Protein AF-A0A1M3E3H8-F1 (afdb_monomer)

Mean predicted aligned error: 6.73 Å

Foldseek 3Di:
DFQAAPLVVCVVPAPPVLSVQLSVLQVVCCQQFVKYKYWDDDDPAETEIEIETDDDPNPPWDDQVVRQVSVCVSVCVGRVRHHYHYNYHIDDDDPLNVDALVNLVVLCVVLVNDPVNVCVVPVPDPVVVCCRNPPPNNDTDDSVRSVVSVVVSVVSD

Sequence (157 aa):
MRTIKNIHLLMVYLETEQIDALDAGGLQYKRHSGIEFKITEVQDNSITIKTVQKKHLSENYLSQKELADRTKSLFGRFLPNSTIHVHATPYEEHHISKIDRNWVNKQMMELGIKAKEIERETGIIKTSLSAWLSDTTAKPMSQITKAFFYYYFLSKR

Solvent-accessible surface area (backbone atoms only — not comparable to full-atom values): 8963 Å² total; per-residue (Å²): 134,78,67,33,41,59,56,72,76,44,58,86,80,41,54,71,67,55,51,50,54,51,31,51,54,40,42,50,40,34,75,69,44,26,33,44,48,31,53,77,47,76,56,99,55,35,37,35,33,39,36,38,33,45,90,46,94,71,72,69,69,51,54,45,65,56,46,33,52,53,49,47,62,61,52,36,75,78,40,77,84,42,47,75,46,62,54,44,42,48,51,72,83,55,73,53,71,71,53,48,52,68,56,51,54,49,52,27,62,76,70,69,53,51,74,70,52,53,25,72,76,67,69,50,51,66,69,62,53,43,34,42,68,34,89,88,62,56,42,82,73,51,71,66,55,27,43,48,54,53,54,54,57,59,77,73,110

Radius of gyration: 23.2 Å; Cα contacts (8 Å, |Δi|>4): 198; chains: 1; bounding box: 49×29×61 Å

Structure (mmCIF, N/CA/C/O backbone):
data_AF-A0A1M3E3H8-F1
#
_entry.id   AF-A0A1M3E3H8-F1
#
loop_
_atom_site.group_PDB
_atom_site.id
_atom_site.type_symbol
_atom_site.label_atom_id
_atom_site.label_alt_id
_atom_site.label_comp_id
_atom_site.label_asym_id
_atom_site.label_entity_id
_atom_site.label_seq_id
_atom_site.pdbx_PDB_ins_code
_atom_site.Cartn_x
_atom_site.Cartn_y
_atom_site.Cartn_z
_atom_site.occupancy
_atom_site.B_iso_or_equiv
_atom_site.auth_seq_id
_atom_site.auth_comp_id
_atom_site.auth_asym_id
_atom_site.auth_atom_id
_atom_site.pdbx_PDB_model_num
ATOM 1 N N . MET A 1 1 ? -18.572 14.571 5.104 1.00 68.00 1 MET A N 1
ATOM 2 C CA . MET A 1 1 ? -18.312 13.156 4.748 1.00 68.00 1 MET A CA 1
ATOM 3 C C . MET A 1 1 ? -17.319 12.603 5.760 1.00 68.00 1 MET A C 1
ATOM 5 O O . MET A 1 1 ? -16.299 13.250 5.956 1.00 68.00 1 MET A O 1
ATOM 9 N N . ARG A 1 2 ? -17.637 11.496 6.442 1.00 87.00 2 ARG A N 1
ATOM 10 C CA . ARG A 1 2 ? -16.763 10.896 7.470 1.00 87.00 2 ARG A CA 1
ATOM 11 C C . ARG A 1 2 ? -15.510 10.280 6.844 1.00 87.00 2 ARG A C 1
ATOM 13 O O . ARG A 1 2 ? -15.557 9.836 5.693 1.00 87.00 2 ARG A O 1
ATOM 20 N N . THR A 1 3 ? -14.404 10.266 7.582 1.00 94.62 3 THR A N 1
ATOM 21 C CA . THR A 1 3 ? -13.128 9.709 7.108 1.00 94.62 3 THR A CA 1
ATOM 22 C C . THR A 1 3 ? -13.104 8.188 7.202 1.00 94.62 3 THR A C 1
ATOM 24 O O . THR A 1 3 ? -12.679 7.522 6.253 1.00 94.62 3 THR A O 1
ATOM 27 N N . ILE A 1 4 ? -13.582 7.638 8.317 1.00 96.81 4 ILE A N 1
ATOM 28 C CA . ILE A 1 4 ? -13.752 6.199 8.511 1.00 96.81 4 ILE A CA 1
ATOM 29 C C . ILE A 1 4 ? -15.012 5.756 7.769 1.00 96.81 4 ILE A C 1
ATOM 31 O O . ILE A 1 4 ? -16.122 6.242 8.006 1.00 96.81 4 ILE A O 1
ATOM 35 N N . LYS A 1 5 ? -14.850 4.808 6.844 1.00 97.00 5 LYS A N 1
ATOM 36 C CA . LYS A 1 5 ? -15.972 4.284 6.062 1.00 97.00 5 LYS A CA 1
ATOM 37 C C . LYS A 1 5 ? -16.868 3.430 6.956 1.00 97.00 5 LYS A C 1
ATOM 39 O O . LYS A 1 5 ? -16.374 2.576 7.690 1.00 97.00 5 LYS A O 1
ATOM 44 N N . ASN A 1 6 ? -18.178 3.632 6.828 1.00 96.81 6 ASN A N 1
ATOM 45 C CA . ASN A 1 6 ? -19.224 2.943 7.592 1.00 96.81 6 ASN A CA 1
ATOM 46 C C . ASN A 1 6 ? -19.190 3.182 9.113 1.00 96.81 6 ASN A C 1
ATOM 48 O O . ASN A 1 6 ? -19.693 2.363 9.872 1.00 96.81 6 ASN A O 1
ATOM 52 N N . ILE A 1 7 ? -18.657 4.320 9.569 1.00 96.00 7 ILE A N 1
ATOM 53 C CA . ILE A 1 7 ? -18.643 4.663 11.003 1.00 96.00 7 ILE A CA 1
ATOM 54 C C . ILE A 1 7 ? -20.038 4.776 11.636 1.00 96.00 7 ILE A C 1
ATOM 56 O O . ILE A 1 7 ? -20.181 4.568 12.833 1.00 96.00 7 ILE A O 1
ATOM 60 N N . HIS A 1 8 ? -21.083 5.023 10.840 1.00 94.19 8 HIS A N 1
ATOM 61 C CA . HIS A 1 8 ? -22.465 5.068 11.328 1.00 94.19 8 HIS A CA 1
ATOM 62 C C . HIS A 1 8 ? -22.930 3.749 11.970 1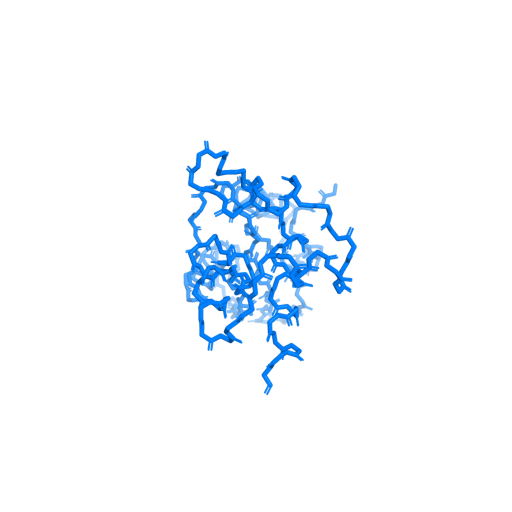.00 94.19 8 HIS A C 1
ATOM 64 O O . HIS A 1 8 ? -23.807 3.781 12.823 1.00 94.19 8 HIS A O 1
ATOM 70 N N . LEU A 1 9 ? -22.319 2.607 11.622 1.00 94.50 9 LEU A N 1
ATOM 71 C CA . LEU A 1 9 ? -22.618 1.311 12.248 1.00 94.50 9 LEU A CA 1
ATOM 72 C C . LEU A 1 9 ? -22.285 1.286 13.748 1.00 94.50 9 LEU A C 1
ATOM 74 O O . LEU A 1 9 ? -22.809 0.456 14.478 1.00 94.50 9 LE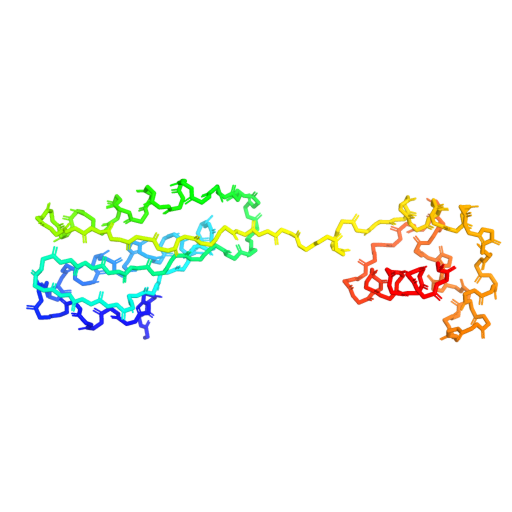U A O 1
ATOM 78 N N . LEU A 1 10 ? -21.429 2.202 14.211 1.00 93.69 10 LEU A N 1
ATOM 79 C CA . LEU A 1 10 ? -21.060 2.333 15.617 1.00 93.69 10 LEU A CA 1
ATOM 80 C C . LEU A 1 10 ? -21.940 3.314 16.397 1.00 93.69 10 LEU A C 1
ATOM 82 O O . LEU A 1 10 ? -21.826 3.356 17.614 1.00 93.69 10 LEU A O 1
ATOM 86 N N . MET A 1 11 ? -22.832 4.072 15.749 1.00 92.62 11 MET A N 1
ATOM 87 C CA . MET A 1 11 ? -23.684 5.063 16.433 1.00 92.62 11 MET A CA 1
ATOM 88 C C . MET A 1 11 ? -24.700 4.433 17.396 1.00 92.62 11 MET A C 1
ATOM 90 O O . MET A 1 11 ? -25.246 5.125 18.241 1.00 92.62 11 MET A O 1
ATOM 94 N N . VAL A 1 12 ? -24.956 3.127 17.271 1.00 90.94 12 VAL A N 1
ATOM 95 C CA . VAL A 1 12 ? -25.793 2.370 18.218 1.00 90.94 12 VAL A CA 1
ATOM 96 C C . VAL A 1 12 ? -25.030 2.052 19.513 1.00 90.94 12 VAL A C 1
ATOM 98 O O . VAL A 1 12 ? -25.644 1.822 20.547 1.00 90.94 12 VAL A O 1
ATOM 101 N N . TYR A 1 13 ? -23.695 2.050 19.461 1.00 90.38 13 TYR A N 1
ATOM 102 C CA . TYR A 1 13 ? -22.820 1.625 20.557 1.00 90.38 13 TYR A CA 1
ATOM 103 C C . TYR A 1 13 ? -22.003 2.770 21.165 1.00 90.38 13 TYR A C 1
ATOM 105 O O . TYR A 1 13 ? -21.471 2.618 22.260 1.00 90.38 13 TYR A O 1
ATOM 113 N N . LEU A 1 14 ? -21.860 3.886 20.447 1.00 93.12 14 LEU A N 1
ATOM 114 C CA . LEU A 1 14 ? -21.022 5.020 20.819 1.00 93.12 14 LEU A CA 1
ATOM 115 C C . LEU A 1 14 ? -21.794 6.331 20.698 1.00 93.12 14 LEU A C 1
ATOM 117 O O . LEU A 1 14 ? -22.532 6.549 19.736 1.00 93.12 14 LEU A O 1
ATOM 121 N N . GLU A 1 15 ? -21.520 7.237 21.631 1.00 94.69 15 GLU A N 1
ATOM 122 C CA . GLU A 1 15 ? -22.040 8.599 21.615 1.00 94.69 15 GLU A CA 1
ATOM 123 C C . GLU A 1 15 ? -21.471 9.410 20.444 1.00 94.69 15 GLU A C 1
ATOM 125 O O . GLU A 1 15 ? -20.377 9.146 19.933 1.00 94.69 15 GLU A O 1
ATOM 130 N N . THR A 1 16 ? -22.183 10.467 20.046 1.00 93.88 16 THR A N 1
ATOM 131 C CA . THR A 1 16 ? -21.778 11.310 18.904 1.00 93.88 16 THR A CA 1
ATOM 132 C C . THR A 1 16 ? -20.369 11.888 19.081 1.00 93.88 16 THR A C 1
ATOM 134 O O . THR A 1 16 ? -19.573 11.860 18.144 1.00 93.88 16 THR A O 1
ATOM 137 N N . GLU A 1 17 ? -20.017 12.324 20.292 1.00 95.19 17 GLU A N 1
ATOM 138 C CA . GLU A 1 17 ? -18.681 12.849 20.602 1.00 95.19 17 GLU A CA 1
ATOM 139 C C . GLU A 1 17 ? -17.581 11.782 20.444 1.00 95.19 17 GLU A C 1
ATOM 141 O O . GLU A 1 17 ? -16.502 12.056 19.916 1.00 95.19 17 GLU A O 1
ATOM 146 N N . GLN A 1 18 ? -17.863 10.532 20.825 1.00 95.88 18 GLN A N 1
ATOM 147 C CA . GLN A 1 18 ? -16.932 9.413 20.656 1.00 95.88 18 GLN A CA 1
ATOM 148 C C . GLN A 1 18 ? -16.748 9.063 19.177 1.00 95.88 18 GLN A C 1
ATOM 150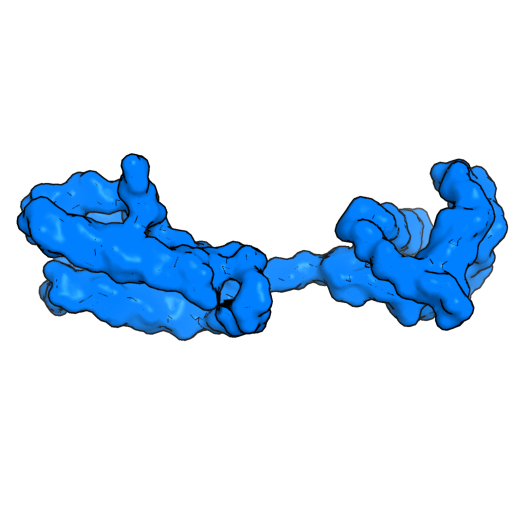 O O . GLN A 1 18 ? -15.627 8.805 18.735 1.00 95.88 18 GLN A O 1
ATOM 155 N N . ILE A 1 19 ? -17.831 9.099 18.396 1.00 96.31 19 ILE A N 1
ATOM 156 C CA . ILE A 1 19 ? -17.793 8.927 16.939 1.00 96.31 19 ILE A CA 1
ATOM 157 C C . ILE A 1 19 ? -16.955 10.031 16.284 1.00 96.31 19 ILE A C 1
ATOM 159 O O . ILE A 1 19 ? -16.141 9.742 15.403 1.00 96.31 19 ILE A O 1
ATOM 163 N N . ASP A 1 20 ? -17.113 11.280 16.721 1.00 96.12 20 ASP A N 1
ATOM 164 C CA . ASP A 1 20 ? -16.342 12.423 16.226 1.00 96.12 20 ASP A CA 1
ATOM 165 C C . ASP A 1 20 ? -14.850 12.288 16.550 1.00 96.12 20 ASP A C 1
ATOM 167 O O . ASP A 1 20 ? -14.006 12.447 15.662 1.00 96.12 20 ASP A O 1
ATOM 171 N N . ALA A 1 21 ? -14.517 11.919 17.788 1.00 96.62 21 ALA A N 1
ATOM 172 C CA . ALA A 1 21 ? -13.143 11.682 18.217 1.00 96.62 21 ALA A CA 1
ATOM 173 C C . ALA A 1 21 ? -12.492 10.507 17.463 1.00 96.62 21 ALA A C 1
ATOM 175 O O . ALA A 1 21 ? -11.336 10.600 17.034 1.00 96.62 21 ALA A O 1
ATOM 176 N N . LEU A 1 22 ? -13.233 9.415 17.249 1.00 97.25 22 LEU A N 1
ATOM 177 C CA . LEU A 1 22 ? -12.774 8.262 16.478 1.00 97.25 22 LEU A CA 1
ATOM 178 C C . LEU A 1 22 ? -12.518 8.638 15.010 1.00 97.25 22 LEU A C 1
ATOM 180 O O . LEU A 1 22 ? -11.469 8.290 14.460 1.00 97.25 22 LEU A O 1
ATOM 184 N N . ASP A 1 23 ? -13.426 9.391 14.382 1.00 97.56 23 ASP A N 1
ATOM 185 C CA . ASP A 1 23 ? -13.258 9.852 12.998 1.00 97.56 23 ASP A CA 1
ATOM 186 C C . ASP A 1 23 ? -12.069 10.814 12.857 1.00 97.56 23 ASP A C 1
ATOM 188 O O . ASP A 1 23 ? -11.300 10.714 11.896 1.00 97.56 23 ASP A O 1
ATOM 192 N N . ALA A 1 24 ? -11.854 11.690 13.844 1.00 97.00 24 ALA A N 1
ATOM 193 C CA . ALA A 1 24 ? -10.684 12.560 13.908 1.00 97.00 24 ALA A CA 1
ATOM 194 C C . ALA A 1 24 ? -9.379 11.751 14.018 1.00 97.00 24 ALA A C 1
ATOM 196 O O . ALA A 1 24 ? -8.414 12.041 13.307 1.00 97.00 24 ALA A O 1
ATOM 197 N N . GLY A 1 25 ? -9.353 10.695 14.837 1.00 96.75 25 GLY A N 1
ATOM 198 C CA . GLY A 1 25 ? -8.225 9.761 14.907 1.00 96.75 25 GLY A CA 1
ATOM 199 C C . GLY A 1 25 ? -7.960 9.064 13.568 1.00 96.75 25 GLY A C 1
ATOM 200 O O . GLY A 1 25 ? -6.819 9.018 13.100 1.00 96.75 25 GLY A O 1
ATOM 201 N N . GLY A 1 26 ? -9.018 8.600 12.896 1.00 96.88 26 GLY A N 1
ATOM 202 C CA . GLY A 1 26 ? -8.935 8.042 11.544 1.00 96.88 26 GLY A CA 1
ATOM 203 C C . GLY A 1 26 ? -8.365 9.031 10.520 1.00 96.88 26 GLY A C 1
ATOM 204 O O . GLY A 1 26 ? -7.554 8.656 9.669 1.00 96.88 26 GLY A O 1
ATOM 205 N N . LEU A 1 27 ? -8.723 10.312 10.634 1.00 97.00 27 LEU A N 1
ATOM 206 C CA . LEU A 1 27 ? -8.204 11.379 9.782 1.00 97.00 27 LEU A CA 1
ATOM 207 C C . LEU A 1 27 ? -6.702 11.610 9.961 1.00 97.00 27 LEU A C 1
ATOM 209 O O . LEU A 1 27 ? -6.009 11.813 8.962 1.00 97.00 27 LEU A O 1
ATOM 213 N N . GLN A 1 28 ? -6.180 11.530 11.186 1.00 96.31 28 GLN A N 1
ATOM 214 C CA . GLN A 1 28 ? -4.738 11.658 11.425 1.00 96.31 28 GLN A CA 1
ATOM 215 C C . GLN A 1 28 ? -3.955 10.535 10.738 1.00 96.31 28 GLN A C 1
ATOM 217 O O . GLN A 1 28 ? -2.995 10.789 10.010 1.00 96.31 28 GLN A O 1
ATOM 222 N N . TYR A 1 29 ? -4.416 9.293 10.877 1.00 96.31 29 TYR A N 1
ATOM 223 C CA . TYR A 1 29 ? -3.807 8.141 10.212 1.00 96.31 29 TYR A CA 1
ATOM 224 C C . TYR A 1 29 ? -3.826 8.249 8.685 1.00 96.31 29 TYR A C 1
ATOM 226 O O . TYR A 1 29 ? -2.831 7.939 8.021 1.00 96.31 29 TYR A O 1
ATOM 234 N N . LYS A 1 30 ? -4.926 8.752 8.120 1.00 95.19 30 LYS A N 1
ATOM 235 C CA . LYS A 1 30 ? -5.022 9.010 6.685 1.00 95.19 30 LYS A CA 1
ATOM 236 C C . LYS A 1 30 ? -4.025 10.078 6.230 1.00 95.19 30 LYS A C 1
ATOM 238 O O . LYS A 1 30 ? -3.364 9.883 5.214 1.00 95.19 30 LYS A O 1
ATOM 243 N N . ARG A 1 31 ? -3.903 11.183 6.975 1.00 94.69 31 ARG A N 1
ATOM 244 C CA . ARG A 1 31 ? -3.036 12.330 6.637 1.00 94.69 31 ARG A CA 1
ATOM 245 C C . ARG A 1 31 ? -1.544 12.041 6.756 1.00 94.69 31 ARG A C 1
ATOM 247 O O . ARG A 1 31 ? -0.773 12.591 5.984 1.00 94.69 31 ARG A O 1
ATOM 254 N N . HIS A 1 32 ? -1.139 11.233 7.732 1.00 93.81 32 HIS A N 1
ATOM 255 C CA . HIS A 1 32 ? 0.281 11.033 8.040 1.00 93.81 32 HIS A CA 1
ATOM 256 C C . HIS A 1 32 ? 0.845 9.709 7.517 1.00 93.81 32 HIS A C 1
ATOM 258 O O . HIS A 1 32 ? 2.062 9.564 7.368 1.00 93.81 32 HIS A O 1
ATOM 264 N N . SER A 1 33 ? -0.018 8.733 7.234 1.00 93.19 33 SER A N 1
ATOM 265 C CA . SER A 1 33 ? 0.419 7.385 6.859 1.00 93.19 33 SER A CA 1
ATOM 266 C C . SER A 1 33 ? -0.398 6.763 5.729 1.00 93.19 33 SER A C 1
ATOM 268 O O . SER A 1 33 ? -0.148 5.612 5.385 1.00 93.19 33 SER A O 1
ATOM 270 N N . GLY A 1 34 ? -1.372 7.479 5.152 1.00 95.06 34 GLY A N 1
ATOM 271 C CA . GLY A 1 34 ? -2.225 6.945 4.087 1.00 95.06 34 GLY A CA 1
ATOM 272 C C . GLY A 1 34 ? -3.080 5.749 4.518 1.00 95.06 34 GLY A C 1
ATOM 273 O O . GLY A 1 34 ? -3.487 4.958 3.669 1.00 95.06 34 GLY A O 1
ATOM 274 N N . ILE A 1 35 ? -3.322 5.584 5.822 1.00 97.62 35 ILE A N 1
ATOM 275 C CA . ILE A 1 35 ? -4.091 4.461 6.366 1.00 97.62 35 ILE A CA 1
ATOM 276 C C . ILE A 1 35 ? -5.578 4.817 6.339 1.00 97.62 35 ILE A C 1
ATOM 278 O O . ILE A 1 35 ? -5.994 5.866 6.831 1.00 97.62 35 ILE A O 1
ATOM 282 N N . GLU A 1 36 ? -6.384 3.933 5.762 1.00 97.88 36 GLU A N 1
ATOM 283 C CA . GLU A 1 36 ? -7.835 4.048 5.689 1.00 97.88 36 GLU A CA 1
ATOM 284 C C . GLU A 1 36 ? -8.499 2.893 6.440 1.00 97.88 36 GLU A C 1
ATOM 286 O O . GLU A 1 36 ? -8.092 1.735 6.318 1.00 97.88 36 GLU A O 1
ATOM 291 N N . PHE A 1 37 ? -9.574 3.211 7.160 1.00 98.31 37 PHE A N 1
ATOM 292 C CA . PHE A 1 37 ? -10.372 2.244 7.907 1.00 98.31 37 PHE A CA 1
ATOM 293 C C . PHE A 1 37 ? -11.765 2.117 7.293 1.00 98.31 37 PHE A C 1
ATOM 295 O O . PHE A 1 37 ? -12.393 3.111 6.905 1.00 98.31 37 PHE A O 1
ATOM 302 N N . LYS A 1 38 ? -12.266 0.885 7.230 1.00 98.25 38 LYS A N 1
ATOM 303 C CA . LYS A 1 38 ? -13.648 0.571 6.879 1.00 98.25 38 LYS A CA 1
ATOM 304 C C . LYS A 1 38 ? -14.194 -0.452 7.860 1.00 98.25 38 LYS A C 1
ATOM 306 O O . LYS A 1 38 ? -13.663 -1.555 7.946 1.00 98.25 38 LYS A O 1
ATOM 311 N N . ILE A 1 39 ? -15.292 -0.112 8.520 1.00 97.69 39 ILE A N 1
ATOM 312 C CA . ILE A 1 39 ? -16.042 -1.070 9.331 1.00 97.69 39 ILE A CA 1
ATOM 313 C C . ILE A 1 39 ? -16.860 -1.939 8.376 1.00 97.69 39 ILE A C 1
ATOM 315 O O . ILE A 1 39 ? -17.600 -1.428 7.526 1.00 97.69 39 ILE A O 1
ATOM 319 N N . THR A 1 40 ? -16.649 -3.250 8.441 1.00 97.25 40 THR A N 1
ATOM 320 C CA . THR A 1 40 ? -17.343 -4.212 7.574 1.00 97.25 40 THR A CA 1
ATOM 321 C C . THR A 1 40 ? -18.490 -4.893 8.290 1.00 97.25 40 THR A C 1
ATOM 323 O O . THR A 1 40 ? -19.490 -5.181 7.646 1.00 97.25 40 THR A O 1
ATOM 326 N N . GLU A 1 41 ? -18.352 -5.115 9.593 1.00 95.50 41 GLU A N 1
ATOM 327 C CA . GLU A 1 41 ? -19.335 -5.828 10.399 1.00 95.50 41 GLU A CA 1
ATOM 328 C C . GLU A 1 41 ? -19.245 -5.374 11.855 1.00 95.50 41 GLU A C 1
ATOM 330 O O . GLU A 1 41 ? -18.146 -5.118 12.354 1.00 95.50 41 GLU A O 1
ATOM 335 N N . VAL A 1 42 ? -20.399 -5.279 12.513 1.00 95.19 42 VAL A N 1
ATOM 336 C CA . VAL A 1 42 ? -20.531 -5.026 13.948 1.00 95.19 42 VAL A CA 1
ATOM 337 C C . VAL A 1 42 ? -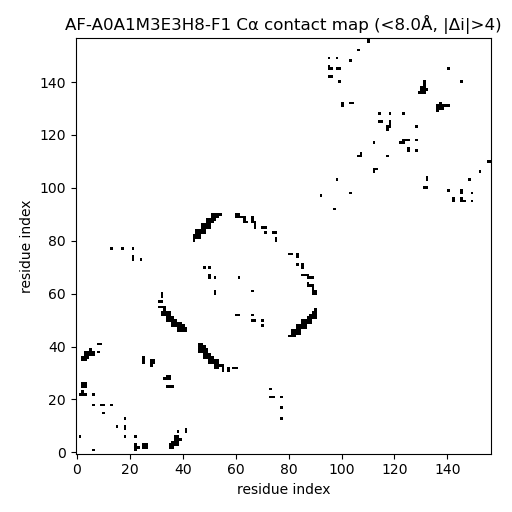21.541 -6.031 14.491 1.00 95.19 42 VAL A C 1
ATOM 339 O O . VAL A 1 42 ? -22.626 -6.172 13.931 1.00 95.19 42 VAL A O 1
ATOM 342 N N . GLN A 1 43 ? -21.160 -6.736 15.548 1.00 92.06 43 GLN A N 1
ATOM 343 C CA . GLN A 1 43 ? -21.998 -7.649 16.320 1.00 92.06 43 GLN A CA 1
ATOM 344 C C . GLN A 1 43 ? -21.944 -7.227 17.794 1.00 92.06 43 GLN A C 1
ATOM 346 O O . GLN A 1 43 ? -21.101 -6.416 18.179 1.00 92.06 43 GLN A O 1
ATOM 351 N N . ASP A 1 44 ? -22.788 -7.820 18.638 1.00 85.12 44 ASP A N 1
ATOM 352 C CA . ASP A 1 44 ? -22.970 -7.401 20.037 1.00 85.12 44 ASP A CA 1
ATOM 353 C C . ASP A 1 44 ? -21.672 -7.304 20.853 1.00 85.12 44 ASP A C 1
ATOM 355 O O . ASP A 1 44 ? -21.556 -6.438 21.717 1.00 85.12 44 ASP A O 1
ATOM 359 N N . ASN A 1 45 ? -20.675 -8.152 20.572 1.00 89.81 45 ASN A N 1
ATOM 360 C CA . ASN A 1 45 ? -19.385 -8.111 21.267 1.00 89.81 45 ASN A CA 1
ATOM 361 C C . ASN A 1 45 ? -18.162 -8.196 20.342 1.00 89.81 45 ASN A C 1
ATOM 363 O O . ASN A 1 45 ? -17.047 -8.482 20.792 1.00 89.81 45 ASN A O 1
ATOM 367 N N . SER A 1 46 ? -18.344 -7.978 19.041 1.00 95.19 46 SER A N 1
ATOM 368 C CA . SER A 1 46 ? -17.246 -8.038 18.080 1.00 95.19 46 SER A CA 1
ATOM 369 C C . SER A 1 46 ? -17.405 -7.008 16.969 1.00 95.19 46 SER A C 1
ATOM 371 O O . SER A 1 46 ? -18.505 -6.612 16.589 1.00 95.19 46 SER A O 1
ATOM 373 N N . ILE A 1 47 ? -16.276 -6.549 16.445 1.00 97.00 47 ILE A N 1
ATOM 374 C CA . ILE A 1 47 ? -16.227 -5.649 15.299 1.00 97.00 47 ILE A CA 1
ATOM 375 C C . ILE A 1 47 ? -15.161 -6.135 14.330 1.00 97.00 47 ILE A C 1
ATOM 377 O O . ILE A 1 47 ? -14.037 -6.452 14.727 1.00 97.00 47 ILE A O 1
ATOM 381 N N . THR A 1 48 ? -15.502 -6.130 13.046 1.00 97.94 48 THR A N 1
ATOM 382 C CA . THR A 1 48 ? -14.569 -6.444 11.968 1.00 97.94 48 THR A CA 1
ATOM 383 C C . THR A 1 48 ? -14.238 -5.182 11.187 1.00 97.94 48 THR A C 1
ATOM 385 O O . THR A 1 48 ? -15.113 -4.475 10.674 1.00 97.94 48 THR A O 1
ATOM 388 N N . ILE A 1 49 ? -12.940 -4.897 11.088 1.00 98.31 49 ILE A N 1
ATOM 389 C CA . ILE A 1 49 ? -12.408 -3.688 10.465 1.00 98.31 49 ILE A CA 1
ATOM 390 C C . ILE A 1 49 ? -11.455 -4.087 9.350 1.00 98.31 49 ILE A C 1
ATOM 392 O O . ILE A 1 49 ? -10.476 -4.803 9.561 1.00 98.31 49 ILE A O 1
ATOM 396 N N . LYS A 1 50 ? -11.709 -3.573 8.150 1.00 98.44 50 LYS A N 1
ATOM 397 C CA . LYS A 1 50 ? -10.737 -3.595 7.065 1.00 98.44 50 LYS A CA 1
ATOM 398 C C . LYS A 1 50 ? -9.851 -2.358 7.167 1.00 98.44 50 LYS A C 1
ATOM 400 O O . LYS A 1 50 ? -10.346 -1.233 7.065 1.00 98.44 50 LYS A O 1
ATOM 405 N N . THR A 1 51 ? -8.551 -2.579 7.300 1.00 98.31 51 THR A N 1
ATOM 406 C CA . THR A 1 51 ? -7.538 -1.522 7.362 1.00 98.31 51 THR A CA 1
ATOM 407 C C . THR A 1 51 ? -6.638 -1.639 6.148 1.00 98.31 51 THR A C 1
ATOM 409 O O . THR A 1 51 ? -6.041 -2.687 5.922 1.00 98.31 51 THR A O 1
ATOM 412 N N . VAL A 1 52 ? -6.534 -0.577 5.357 1.00 97.81 52 VAL A N 1
ATOM 413 C CA . VAL A 1 52 ? -5.702 -0.563 4.148 1.00 97.81 52 VAL A CA 1
ATOM 414 C C . VAL A 1 52 ? -4.743 0.607 4.221 1.00 97.81 52 VAL A C 1
ATOM 416 O O . VAL A 1 52 ? -5.173 1.731 4.473 1.00 97.81 52 VAL A O 1
ATOM 419 N N . GLN A 1 53 ? -3.462 0.365 3.957 1.00 97.44 53 GLN A N 1
ATOM 420 C CA . GLN A 1 53 ? -2.507 1.443 3.734 1.00 97.44 53 GLN A CA 1
ATOM 421 C C . GLN A 1 53 ? -2.350 1.704 2.235 1.00 97.44 53 GLN A C 1
ATOM 423 O O . GLN A 1 53 ? -2.139 0.787 1.445 1.00 97.44 53 GLN A O 1
ATOM 428 N N . LYS A 1 54 ? -2.469 2.969 1.834 1.00 94.88 54 LYS A N 1
ATOM 429 C CA . LYS A 1 54 ? -2.209 3.420 0.463 1.00 94.88 54 LYS A CA 1
ATOM 430 C C . LYS A 1 54 ? -0.801 3.987 0.334 1.00 94.88 54 LYS A C 1
ATOM 432 O O . LYS A 1 54 ? -0.165 4.330 1.330 1.00 94.88 54 LYS A O 1
ATOM 437 N N . LYS A 1 55 ? -0.354 4.153 -0.915 1.00 91.19 55 LYS A N 1
ATOM 438 C CA . LYS A 1 55 ? 0.858 4.914 -1.230 1.00 91.19 55 LYS A CA 1
ATOM 439 C C . LYS A 1 55 ? 0.783 6.285 -0.557 1.00 91.19 55 LYS A C 1
ATOM 441 O O . LYS A 1 55 ? -0.232 6.973 -0.677 1.00 91.19 55 LYS A O 1
ATOM 446 N N . HIS A 1 56 ? 1.851 6.674 0.125 1.00 93.00 56 HIS A N 1
ATOM 447 C CA . HIS A 1 56 ? 1.903 7.919 0.877 1.00 93.00 56 HIS A CA 1
ATOM 448 C C . HIS A 1 56 ? 3.290 8.555 0.772 1.00 93.00 56 HIS A C 1
ATOM 450 O O . HIS A 1 56 ? 4.288 7.850 0.660 1.00 93.00 56 HIS A O 1
ATOM 456 N N . LEU A 1 57 ? 3.351 9.889 0.829 1.00 86.69 57 LEU A N 1
ATOM 457 C CA . LEU A 1 57 ? 4.595 10.655 0.665 1.00 86.69 57 LEU A CA 1
ATOM 458 C C . LEU A 1 57 ? 5.615 10.425 1.785 1.00 86.69 57 LEU A C 1
ATOM 460 O O . LEU A 1 57 ? 6.786 10.721 1.605 1.00 86.69 57 LEU A O 1
ATOM 464 N N . SER A 1 58 ? 5.175 9.925 2.941 1.00 86.12 58 SER A N 1
ATOM 465 C CA . SER A 1 58 ? 6.073 9.639 4.063 1.00 86.12 58 SER A CA 1
ATOM 466 C C . SER A 1 58 ? 6.896 8.367 3.881 1.00 86.12 58 SER A C 1
ATOM 468 O O . SER A 1 58 ? 7.792 8.149 4.682 1.00 86.12 58 SER A O 1
ATOM 470 N N . GLU A 1 59 ? 6.552 7.512 2.908 1.00 83.69 59 GLU A N 1
ATOM 471 C CA . GLU A 1 59 ? 7.205 6.218 2.621 1.00 83.69 59 GLU A CA 1
ATOM 472 C C . GLU A 1 59 ? 7.300 5.237 3.811 1.00 83.69 59 GLU A C 1
ATOM 474 O O . GLU A 1 59 ? 7.845 4.142 3.692 1.00 83.69 59 GLU A O 1
ATOM 479 N N . ASN A 1 60 ? 6.679 5.578 4.942 1.00 87.69 60 ASN A N 1
ATOM 480 C CA . ASN A 1 60 ? 6.593 4.756 6.141 1.00 87.69 60 ASN A CA 1
ATOM 481 C C . ASN A 1 60 ? 5.482 3.714 5.979 1.00 87.69 60 ASN A C 1
ATOM 483 O O . ASN A 1 60 ? 4.353 3.886 6.459 1.00 87.69 60 ASN A O 1
ATOM 487 N N . TYR A 1 61 ? 5.798 2.645 5.255 1.00 94.38 61 TYR A N 1
ATOM 488 C CA . TYR A 1 61 ? 4.896 1.522 5.037 1.00 94.38 61 TYR A CA 1
ATOM 489 C C . TYR A 1 61 ? 4.997 0.515 6.175 1.00 94.38 61 TYR A C 1
ATOM 491 O O . TYR A 1 61 ? 6.081 0.108 6.580 1.00 94.38 61 TYR A O 1
ATOM 499 N N . LEU A 1 62 ? 3.838 0.147 6.703 1.00 95.25 62 LEU A N 1
ATOM 500 C CA . LEU A 1 62 ? 3.700 -0.721 7.857 1.00 95.25 62 LEU A CA 1
ATOM 501 C C . LEU A 1 62 ? 3.437 -2.153 7.413 1.00 95.25 62 LEU A C 1
ATOM 503 O O . LEU A 1 62 ? 2.742 -2.401 6.426 1.00 95.25 62 LEU A O 1
ATOM 507 N N . SER A 1 63 ? 3.929 -3.100 8.201 1.00 96.31 63 SER A N 1
ATOM 508 C CA . SER A 1 63 ? 3.563 -4.505 8.079 1.00 96.31 63 SER A CA 1
ATOM 509 C C . SER A 1 63 ? 2.085 -4.736 8.410 1.00 96.31 63 SER A C 1
ATOM 511 O O . SER A 1 63 ? 1.413 -3.933 9.068 1.00 96.31 63 SER A O 1
ATOM 513 N N . GLN A 1 64 ? 1.575 -5.899 8.004 1.00 96.94 64 GLN A N 1
ATOM 514 C CA . GLN A 1 64 ? 0.215 -6.324 8.334 1.00 96.94 64 GLN A CA 1
ATOM 515 C C . GLN A 1 64 ? -0.047 -6.314 9.851 1.00 96.94 64 GLN A C 1
ATOM 517 O O . GLN A 1 64 ? -1.116 -5.885 10.290 1.00 96.94 64 GLN A O 1
ATOM 522 N N . LYS A 1 65 ? 0.940 -6.742 10.650 1.00 97.25 65 LYS A N 1
ATOM 523 C CA . LYS A 1 65 ? 0.853 -6.762 12.115 1.00 97.25 65 LYS A CA 1
ATOM 524 C C . LYS A 1 65 ? 0.763 -5.349 12.689 1.00 97.25 65 LYS A C 1
ATOM 526 O O . LYS A 1 65 ? -0.154 -5.066 13.448 1.00 97.25 65 LYS A O 1
ATOM 531 N N . GLU A 1 66 ? 1.642 -4.442 12.271 1.00 97.50 66 GLU A N 1
ATOM 532 C CA . GLU A 1 66 ? 1.634 -3.056 12.757 1.00 97.50 66 GLU A CA 1
ATOM 533 C C . GLU A 1 66 ? 0.335 -2.319 12.408 1.00 97.50 66 GLU A C 1
ATOM 535 O O . GLU A 1 66 ? -0.174 -1.535 13.212 1.00 97.50 66 GLU A O 1
ATOM 540 N N . LEU A 1 67 ? -0.239 -2.580 11.228 1.00 97.81 67 LEU A N 1
ATOM 541 C CA . LEU A 1 67 ? -1.553 -2.051 10.859 1.00 97.81 67 LEU A CA 1
ATOM 542 C C . LEU A 1 67 ? -2.661 -2.600 11.754 1.00 97.81 67 LEU A C 1
ATOM 544 O O . LEU A 1 67 ? -3.531 -1.837 12.187 1.00 97.81 67 LEU A O 1
ATOM 548 N N . ALA A 1 68 ? -2.634 -3.900 12.048 1.00 98.00 68 ALA A N 1
ATOM 549 C CA . ALA A 1 68 ? -3.584 -4.514 12.964 1.00 98.00 68 ALA A CA 1
ATOM 550 C C . ALA A 1 68 ? -3.472 -3.909 14.371 1.00 98.00 68 ALA A C 1
ATOM 552 O O . ALA A 1 68 ? -4.487 -3.514 14.945 1.00 98.00 68 ALA A O 1
ATOM 553 N N . ASP A 1 69 ? -2.254 -3.743 14.883 1.00 98.00 69 ASP A N 1
ATOM 554 C CA . ASP A 1 69 ? -1.988 -3.204 16.218 1.00 98.00 69 ASP A CA 1
ATOM 555 C C . ASP A 1 69 ? -2.426 -1.737 16.341 1.00 98.00 69 ASP A C 1
ATOM 557 O O . ASP A 1 69 ? -3.088 -1.359 17.312 1.00 98.00 69 ASP A O 1
ATOM 561 N N . ARG A 1 70 ? -2.152 -0.903 15.328 1.00 97.31 70 ARG A N 1
ATOM 562 C CA . ARG A 1 70 ? -2.627 0.494 15.285 1.00 97.31 70 ARG A CA 1
ATOM 563 C C . ARG A 1 70 ? -4.145 0.592 15.183 1.00 97.31 70 ARG A C 1
ATOM 565 O O . ARG A 1 70 ? -4.739 1.452 15.831 1.00 97.31 70 ARG A O 1
ATOM 572 N N . THR A 1 71 ? -4.772 -0.298 14.412 1.00 97.81 71 THR A N 1
ATOM 573 C CA . THR A 1 71 ? -6.237 -0.375 14.319 1.00 97.81 71 THR A CA 1
ATOM 574 C C . THR A 1 71 ? -6.833 -0.721 15.680 1.00 97.81 71 THR A C 1
ATOM 576 O O . THR A 1 71 ? -7.673 0.017 16.186 1.00 97.81 71 THR A O 1
ATOM 579 N N . LYS A 1 72 ? -6.351 -1.786 16.329 1.00 97.75 72 LYS A N 1
ATOM 580 C CA . LYS A 1 72 ? -6.813 -2.189 17.665 1.00 97.75 72 LYS A CA 1
ATOM 581 C C . LYS A 1 72 ? -6.588 -1.091 18.701 1.00 97.75 72 LYS A C 1
ATOM 583 O O . LYS A 1 72 ? -7.472 -0.831 19.504 1.00 97.75 72 LYS A O 1
ATOM 588 N N . SER A 1 73 ? -5.453 -0.399 18.636 1.00 96.94 73 SER A N 1
ATOM 589 C CA . SER A 1 73 ? -5.135 0.706 19.547 1.00 96.94 73 SER A CA 1
ATOM 590 C C . SER A 1 73 ? -6.059 1.913 19.372 1.00 96.94 73 SER A C 1
ATOM 592 O O . SER A 1 73 ? -6.378 2.576 20.354 1.00 96.94 73 SER A O 1
ATOM 594 N N . LEU A 1 74 ? -6.475 2.228 18.140 1.00 97.00 74 LEU A N 1
ATOM 595 C CA . LEU A 1 74 ? -7.416 3.318 17.877 1.00 97.00 74 LEU A CA 1
ATOM 596 C C . LEU A 1 74 ? -8.828 2.954 18.343 1.00 97.00 74 LEU A C 1
ATOM 598 O O . LEU A 1 74 ? -9.422 3.695 19.118 1.00 97.00 74 LEU A O 1
ATOM 602 N N . PHE A 1 75 ? -9.356 1.822 17.878 1.00 97.00 75 PHE A N 1
ATOM 603 C CA . PHE A 1 75 ? -10.746 1.431 18.121 1.00 97.00 75 PHE A CA 1
ATOM 604 C C . PHE A 1 75 ? -10.969 0.907 19.548 1.00 97.00 75 PHE A C 1
ATOM 606 O O . PHE A 1 75 ? -12.001 1.193 20.146 1.00 97.00 75 PHE A O 1
ATOM 613 N N . GLY A 1 76 ? -9.985 0.224 20.139 1.00 96.12 76 GLY A N 1
ATOM 614 C CA . GLY A 1 76 ? -10.071 -0.331 21.496 1.00 96.12 76 GLY A CA 1
ATOM 615 C C . GLY A 1 76 ? -10.160 0.722 22.600 1.00 96.12 76 GLY A C 1
ATOM 616 O O . GLY A 1 76 ? -10.659 0.426 23.678 1.00 96.12 76 GLY A O 1
ATOM 617 N N . ARG A 1 77 ? -9.758 1.972 22.327 1.00 95.25 77 ARG A N 1
ATOM 618 C CA . ARG A 1 77 ? -9.988 3.105 23.245 1.00 95.25 77 ARG A CA 1
ATOM 619 C C . ARG A 1 77 ? -11.470 3.425 23.428 1.00 95.25 77 ARG A C 1
ATOM 621 O O . ARG A 1 77 ? -11.848 3.916 24.482 1.00 95.25 77 ARG A O 1
ATOM 628 N N . PHE A 1 78 ? -12.277 3.173 22.401 1.00 94.56 78 PHE A N 1
ATOM 629 C CA . PHE A 1 78 ? -13.712 3.459 22.398 1.00 94.56 78 PHE A CA 1
ATOM 630 C C . PHE A 1 78 ? -14.547 2.201 22.657 1.00 94.56 78 PHE A C 1
ATOM 632 O O . PHE A 1 78 ? -15.649 2.298 23.178 1.00 94.56 78 PHE A O 1
ATOM 639 N N . LEU A 1 79 ? -14.009 1.023 22.328 1.00 92.75 79 LEU A N 1
ATOM 640 C CA . LEU A 1 79 ? -14.675 -0.274 22.454 1.00 92.75 79 LEU A CA 1
ATOM 641 C C . LEU A 1 79 ? -13.833 -1.238 23.319 1.00 92.75 79 LEU A C 1
ATOM 643 O O . LEU A 1 79 ? -13.327 -2.235 22.801 1.00 92.75 79 LEU A O 1
ATOM 647 N N . PRO A 1 80 ? -13.634 -0.957 24.623 1.00 88.88 80 PRO A N 1
ATOM 648 C CA . PRO A 1 80 ? -12.694 -1.703 25.468 1.00 88.88 80 PRO A CA 1
ATOM 649 C C . PRO A 1 80 ? -13.102 -3.161 25.723 1.00 88.88 80 PRO A C 1
ATOM 651 O O . PRO A 1 80 ? -12.241 -4.000 25.969 1.00 88.88 80 PRO A O 1
ATOM 654 N N . ASN A 1 81 ? -14.400 -3.468 25.644 1.00 90.12 81 ASN A N 1
ATOM 655 C CA . ASN A 1 81 ? -14.938 -4.802 25.923 1.00 90.12 81 ASN A CA 1
ATOM 656 C C . ASN A 1 81 ? -15.208 -5.628 24.655 1.00 90.12 81 ASN A C 1
ATOM 658 O O . ASN A 1 81 ? -15.547 -6.804 24.754 1.00 90.12 81 ASN A O 1
ATOM 662 N N . SER A 1 82 ? -15.053 -5.032 23.470 1.00 93.50 82 SER A N 1
ATOM 663 C CA . SER A 1 82 ? -15.364 -5.689 22.201 1.00 93.50 82 SER A CA 1
ATOM 664 C C . SER A 1 82 ? -14.142 -6.394 21.618 1.00 93.50 82 SER A C 1
ATOM 666 O O . SER A 1 82 ? -13.020 -5.885 21.636 1.00 93.50 82 SER A O 1
ATOM 668 N N . THR A 1 83 ? -14.365 -7.552 21.003 1.00 96.25 83 THR A N 1
ATOM 669 C CA . THR A 1 83 ? -13.329 -8.244 20.232 1.00 96.25 83 THR A CA 1
ATOM 670 C C . THR A 1 83 ? -13.131 -7.546 18.886 1.00 96.25 83 THR A C 1
ATOM 672 O O . THR A 1 83 ? -14.050 -7.473 18.074 1.00 96.25 83 THR A O 1
ATOM 675 N N . ILE A 1 84 ? -11.922 -7.040 18.624 1.00 97.50 84 ILE A N 1
ATOM 676 C CA . ILE A 1 84 ? -11.602 -6.322 17.380 1.00 97.50 84 ILE A CA 1
ATOM 677 C C . ILE A 1 84 ? -10.867 -7.249 16.407 1.00 97.50 84 ILE A C 1
ATOM 679 O O . ILE A 1 84 ? -9.669 -7.522 16.556 1.00 97.50 84 ILE A O 1
ATOM 683 N N . HIS A 1 85 ? -11.577 -7.688 15.370 1.00 97.88 85 HIS A N 1
ATOM 684 C CA . HIS A 1 85 ? -11.019 -8.410 14.233 1.00 97.88 85 HIS A CA 1
ATOM 685 C C . HIS A 1 85 ? -10.527 -7.419 13.177 1.00 97.88 85 HIS A C 1
ATOM 687 O O . HIS A 1 85 ? -11.244 -6.500 12.778 1.00 97.88 85 HIS A O 1
ATOM 693 N N . VAL A 1 86 ? -9.288 -7.594 12.708 1.00 98.19 86 VAL A N 1
ATOM 694 C CA . VAL A 1 86 ? -8.680 -6.677 11.735 1.00 98.19 86 VAL A CA 1
ATOM 695 C C . VAL A 1 86 ? -8.210 -7.431 10.502 1.00 98.19 86 VAL A C 1
ATOM 697 O O . VAL A 1 86 ? -7.308 -8.263 10.574 1.00 98.19 86 VAL A O 1
ATOM 700 N N . HIS A 1 87 ? -8.770 -7.069 9.352 1.00 97.94 87 HIS A N 1
ATOM 701 C CA . HIS A 1 87 ? -8.254 -7.446 8.044 1.00 97.94 87 HIS A CA 1
ATOM 702 C C . HIS A 1 87 ? -7.339 -6.335 7.535 1.00 97.94 87 HIS A C 1
ATOM 704 O O . HIS A 1 87 ? -7.783 -5.389 6.878 1.00 97.94 87 HIS A O 1
ATOM 710 N N . ALA A 1 88 ? -6.058 -6.438 7.886 1.00 97.88 88 ALA A N 1
ATOM 711 C CA . ALA A 1 88 ? -5.035 -5.488 7.474 1.00 97.88 88 ALA A CA 1
ATOM 712 C C . ALA A 1 88 ? -4.474 -5.836 6.085 1.00 97.88 88 ALA A C 1
ATOM 714 O O . ALA A 1 88 ? -4.100 -6.981 5.824 1.00 97.88 88 ALA A O 1
ATOM 715 N N . THR A 1 89 ? -4.388 -4.831 5.217 1.00 97.56 89 THR A N 1
ATOM 716 C CA . THR A 1 89 ? -3.743 -4.892 3.902 1.00 97.56 89 THR A CA 1
ATOM 717 C C . THR A 1 89 ? -2.654 -3.816 3.852 1.00 97.56 89 THR A C 1
ATOM 719 O O . THR A 1 89 ? -2.990 -2.627 3.759 1.00 97.56 89 THR A O 1
ATOM 722 N N . PRO A 1 90 ? -1.368 -4.197 3.966 1.00 96.12 90 PRO A N 1
ATOM 723 C CA . PRO A 1 90 ? -0.264 -3.254 3.849 1.00 96.12 90 PRO A CA 1
ATOM 724 C C . PRO A 1 90 ? -0.166 -2.684 2.436 1.00 96.12 90 PRO A C 1
ATOM 726 O O . PRO A 1 90 ? -0.695 -3.251 1.478 1.00 96.12 90 PRO A O 1
ATOM 729 N N . TYR A 1 91 ? 0.508 -1.541 2.312 1.00 94.00 91 TYR A N 1
ATOM 730 C CA . TYR A 1 91 ? 0.894 -1.060 0.995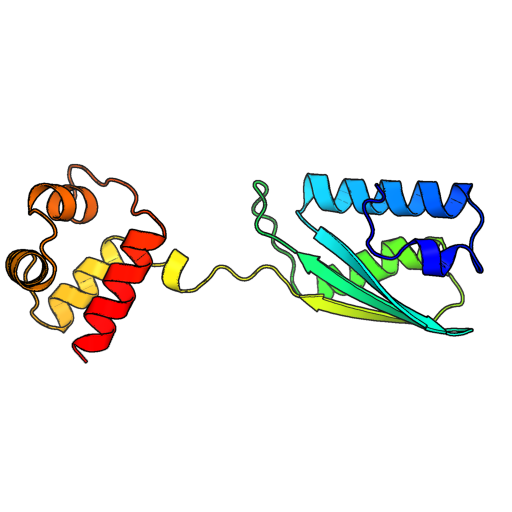 1.00 94.00 91 TYR A CA 1
ATOM 731 C C . TYR A 1 91 ? 2.025 -1.940 0.475 1.00 94.00 91 TYR A C 1
ATOM 733 O O . TYR A 1 91 ? 3.081 -2.041 1.098 1.00 94.00 91 TYR A O 1
ATOM 741 N N . GLU A 1 92 ? 1.811 -2.527 -0.693 1.00 86.69 92 GLU A N 1
ATOM 742 C CA . GLU A 1 92 ? 2.847 -3.232 -1.427 1.00 86.69 92 GLU A CA 1
ATOM 743 C C . GLU A 1 92 ? 3.137 -2.465 -2.706 1.00 86.69 92 GLU A C 1
ATOM 745 O O . GLU A 1 92 ? 2.253 -2.211 -3.530 1.00 86.69 92 GLU A O 1
ATOM 750 N N . GLU A 1 93 ? 4.396 -2.075 -2.877 1.00 82.12 93 GLU A N 1
ATOM 751 C CA . GLU A 1 93 ? 4.820 -1.506 -4.140 1.00 82.12 93 GLU A CA 1
ATOM 752 C C . GLU A 1 93 ? 4.741 -2.578 -5.230 1.00 82.12 93 GLU A C 1
ATOM 754 O O . GLU A 1 93 ? 5.356 -3.644 -5.131 1.00 82.12 93 GLU A O 1
ATOM 759 N N . HIS A 1 94 ? 3.993 -2.281 -6.295 1.00 80.81 94 HIS A N 1
ATOM 760 C CA . HIS A 1 94 ? 3.886 -3.175 -7.438 1.00 80.81 94 HIS A CA 1
ATOM 761 C C . HIS A 1 94 ? 5.277 -3.504 -7.991 1.00 80.81 94 HIS A C 1
ATOM 763 O O . HIS A 1 94 ? 6.092 -2.614 -8.216 1.00 80.81 94 HIS A O 1
ATOM 769 N N . HIS A 1 95 ? 5.536 -4.779 -8.287 1.00 80.19 95 HIS A N 1
ATOM 770 C CA . HIS A 1 95 ? 6.818 -5.228 -8.845 1.00 80.19 95 HIS A CA 1
ATOM 771 C C . HIS A 1 95 ? 7.221 -4.451 -10.113 1.00 80.19 95 HIS A C 1
ATOM 773 O O . HIS A 1 95 ? 8.394 -4.150 -10.300 1.00 80.19 95 HIS A O 1
ATOM 779 N N . ILE A 1 96 ? 6.247 -4.036 -10.934 1.00 87.25 96 ILE A N 1
ATOM 780 C CA . ILE A 1 96 ? 6.462 -3.180 -12.113 1.00 87.25 96 ILE A CA 1
ATOM 781 C C . ILE A 1 96 ? 7.042 -1.813 -11.722 1.00 87.25 96 ILE A C 1
ATOM 783 O O . ILE A 1 96 ? 7.855 -1.255 -12.449 1.00 87.25 96 ILE A O 1
ATOM 787 N N . SER A 1 97 ? 6.666 -1.254 -10.571 1.00 83.38 97 SER A N 1
ATOM 788 C CA . SER A 1 97 ? 7.210 0.024 -10.094 1.00 83.38 97 SER A CA 1
ATOM 789 C C . SER A 1 97 ? 8.704 -0.056 -9.772 1.00 83.38 97 SER A C 1
ATOM 791 O O . SER A 1 97 ? 9.387 0.962 -9.886 1.00 83.38 97 SER A O 1
ATOM 793 N N . LYS A 1 98 ? 9.230 -1.257 -9.496 1.00 83.81 98 LYS A N 1
ATOM 794 C CA . LYS A 1 98 ? 10.664 -1.512 -9.286 1.00 83.81 98 LYS A CA 1
ATOM 795 C C . LYS A 1 98 ? 11.465 -1.600 -10.586 1.00 83.81 98 LYS A C 1
ATOM 797 O O . LYS A 1 98 ? 12.687 -1.672 -10.536 1.00 83.81 98 LYS A O 1
ATOM 802 N N . ILE A 1 99 ? 10.801 -1.591 -11.743 1.00 90.06 99 ILE A N 1
ATOM 803 C CA . ILE A 1 99 ? 11.490 -1.568 -13.031 1.00 90.06 99 ILE A CA 1
ATOM 804 C C . ILE A 1 99 ? 12.172 -0.223 -13.198 1.00 90.06 99 ILE A C 1
ATOM 806 O O . ILE A 1 99 ? 11.557 0.843 -13.097 1.00 90.06 99 ILE A O 1
ATOM 810 N N . ASP A 1 100 ? 13.457 -0.303 -13.482 1.00 90.75 100 ASP A N 1
ATOM 811 C CA . ASP A 1 100 ? 14.316 0.819 -13.771 1.00 90.75 100 ASP A CA 1
ATOM 812 C C . ASP A 1 100 ? 15.140 0.529 -15.029 1.00 90.75 100 ASP A C 1
ATOM 814 O O . ASP A 1 100 ? 14.994 -0.497 -15.702 1.00 90.75 100 ASP A O 1
ATOM 818 N N . ARG A 1 101 ? 16.019 1.468 -15.361 1.00 91.56 101 ARG A N 1
ATOM 819 C CA . ARG A 1 101 ? 16.914 1.344 -16.506 1.00 91.56 101 ARG A CA 1
ATOM 820 C C . ARG A 1 101 ? 17.818 0.118 -16.400 1.00 91.56 101 ARG A C 1
ATOM 822 O O . ARG A 1 101 ? 18.043 -0.550 -17.403 1.00 91.56 101 ARG A O 1
ATOM 829 N N . ASN A 1 102 ? 18.332 -0.176 -15.208 1.00 92.00 102 ASN A N 1
ATOM 830 C CA . ASN A 1 102 ? 19.261 -1.284 -15.005 1.00 92.00 102 ASN A CA 1
ATOM 831 C C . ASN A 1 102 ? 18.568 -2.620 -15.278 1.00 92.00 102 ASN A C 1
ATOM 833 O O . ASN A 1 102 ? 19.130 -3.478 -15.957 1.00 92.00 102 ASN A O 1
ATOM 837 N N . TRP A 1 103 ? 17.322 -2.765 -14.824 1.00 94.12 103 TRP A N 1
ATOM 838 C CA . TRP A 1 103 ? 16.490 -3.920 -15.124 1.00 94.12 103 TRP A CA 1
ATOM 839 C C . TRP A 1 103 ? 16.240 -4.060 -16.629 1.00 94.12 103 TRP A C 1
ATOM 841 O O . TRP A 1 103 ? 16.447 -5.141 -17.177 1.00 94.12 103 TRP A O 1
ATOM 851 N N . VAL A 1 104 ? 15.868 -2.972 -17.317 1.00 94.25 104 VAL A N 1
ATOM 852 C CA . VAL A 1 104 ? 15.627 -2.997 -18.771 1.00 94.25 104 VAL A CA 1
ATOM 853 C C . VAL A 1 104 ? 16.894 -3.375 -19.541 1.00 94.25 104 VAL A C 1
ATOM 855 O O . VAL A 1 104 ? 16.857 -4.286 -20.365 1.00 94.25 104 VAL A O 1
ATOM 858 N N . ASN A 1 105 ? 18.028 -2.742 -19.237 1.00 93.69 105 ASN A N 1
ATOM 859 C CA . ASN A 1 105 ? 19.306 -3.034 -19.890 1.00 93.69 105 ASN A CA 1
ATOM 860 C C . ASN A 1 105 ? 19.748 -4.485 -19.652 1.00 93.69 105 ASN A C 1
ATOM 862 O O . ASN A 1 105 ? 20.239 -5.138 -20.571 1.00 93.69 105 ASN A O 1
ATOM 866 N N . LYS A 1 106 ?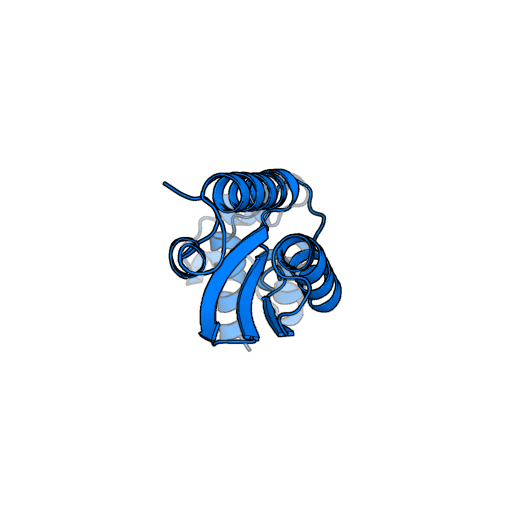 19.517 -5.017 -18.446 1.00 95.12 106 LYS A N 1
ATOM 867 C CA . LYS A 1 106 ? 19.766 -6.427 -18.137 1.00 95.12 106 LYS A CA 1
ATOM 868 C C . LYS A 1 106 ? 18.895 -7.355 -18.987 1.00 95.12 106 LYS A C 1
ATOM 870 O O . LYS A 1 106 ? 19.431 -8.286 -19.576 1.00 95.12 106 LYS A O 1
ATOM 875 N N . GLN A 1 107 ? 17.590 -7.091 -19.105 1.00 96.19 107 GLN A N 1
ATOM 876 C CA . GLN A 1 107 ? 16.702 -7.899 -19.955 1.00 96.19 107 GLN A CA 1
ATOM 877 C C . GLN A 1 107 ? 17.099 -7.844 -21.434 1.00 96.19 107 GLN A C 1
ATOM 879 O O . GLN A 1 107 ? 17.108 -8.871 -22.106 1.00 96.19 107 GLN A O 1
ATOM 884 N N . MET A 1 108 ? 17.477 -6.665 -21.934 1.00 95.00 108 MET A N 1
ATOM 885 C CA . MET A 1 108 ? 17.989 -6.508 -23.298 1.00 95.00 108 MET A CA 1
ATOM 886 C C . MET A 1 108 ? 19.246 -7.346 -23.538 1.00 95.00 108 MET A C 1
ATOM 888 O O . MET A 1 108 ? 19.353 -8.003 -24.570 1.00 95.00 108 MET A O 1
ATOM 892 N N . MET A 1 109 ? 20.179 -7.346 -22.583 1.00 96.00 109 MET A N 1
ATOM 893 C CA . MET A 1 109 ? 21.406 -8.137 -22.659 1.00 96.00 109 MET A CA 1
ATOM 894 C C . MET A 1 109 ? 21.116 -9.644 -22.624 1.00 96.00 109 MET A C 1
ATOM 896 O O . MET A 1 109 ? 21.642 -10.375 -23.456 1.00 96.00 109 MET A O 1
ATOM 900 N N . GLU A 1 110 ? 20.267 -10.098 -21.699 1.00 96.75 110 GLU A N 1
ATOM 901 C CA . GLU A 1 110 ? 19.914 -11.517 -21.533 1.00 96.75 110 GLU A CA 1
ATOM 902 C C . GLU A 1 110 ? 19.182 -12.089 -22.754 1.00 96.75 110 GLU A C 1
ATOM 904 O O . GLU A 1 110 ? 19.440 -13.223 -23.147 1.00 96.75 110 GLU A O 1
ATOM 909 N N . LEU A 1 111 ? 18.297 -11.304 -23.372 1.00 96.12 111 LEU A N 1
ATOM 910 C CA . LEU A 1 111 ? 17.496 -11.727 -24.526 1.00 96.12 111 LEU A CA 1
ATOM 911 C C . LEU A 1 111 ? 18.139 -11.370 -25.877 1.00 96.12 111 LEU A C 1
ATOM 913 O O . LEU A 1 111 ? 17.574 -11.669 -26.924 1.00 96.12 111 LEU A O 1
ATOM 917 N N . GLY A 1 112 ? 19.291 -10.691 -25.880 1.00 95.75 112 GLY A N 1
ATOM 918 C CA . GLY A 1 112 ? 19.958 -10.232 -27.104 1.00 95.75 112 GLY A CA 1
ATOM 919 C C . GLY A 1 112 ? 19.196 -9.152 -27.890 1.00 95.75 112 GLY A C 1
ATOM 920 O O . GLY A 1 112 ? 19.505 -8.910 -29.058 1.00 95.75 112 GLY A O 1
ATOM 921 N N . ILE A 1 113 ? 18.220 -8.484 -27.268 1.00 95.38 113 ILE A N 1
ATOM 922 C CA . ILE A 1 113 ? 17.348 -7.493 -27.910 1.00 95.38 113 ILE A CA 1
ATOM 923 C C . ILE A 1 113 ? 18.033 -6.128 -27.942 1.00 95.38 113 ILE A C 1
ATOM 925 O O . ILE A 1 113 ? 18.457 -5.587 -26.920 1.00 95.38 113 ILE A O 1
ATOM 929 N N . LYS A 1 114 ? 18.074 -5.504 -29.122 1.00 93.69 114 LYS A N 1
ATOM 930 C CA . LYS A 1 114 ? 18.639 -4.155 -29.303 1.00 93.69 114 LYS A CA 1
ATOM 931 C C . LYS A 1 114 ? 17.550 -3.083 -29.258 1.00 93.69 114 LYS A C 1
ATOM 933 O O . LYS A 1 114 ? 16.423 -3.314 -29.673 1.00 93.69 114 LYS A O 1
ATOM 938 N N . ALA A 1 115 ? 17.892 -1.852 -28.870 1.00 91.88 115 ALA A N 1
ATOM 939 C CA . ALA A 1 115 ? 16.921 -0.745 -28.839 1.00 91.88 115 ALA A CA 1
ATOM 940 C C . ALA A 1 115 ? 16.242 -0.49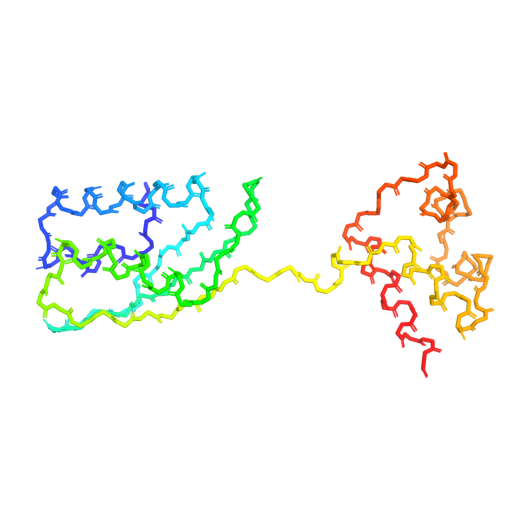5 -30.205 1.00 91.88 115 ALA A C 1
ATOM 942 O O . ALA A 1 115 ? 15.056 -0.192 -30.257 1.00 91.88 115 ALA A O 1
ATOM 943 N N . LYS A 1 116 ? 16.971 -0.692 -31.315 1.00 92.69 116 LYS A N 1
ATOM 944 C CA . LYS A 1 116 ? 16.435 -0.590 -32.688 1.00 92.69 116 LYS A CA 1
ATOM 945 C C . LYS A 1 116 ? 15.332 -1.618 -32.977 1.00 92.69 116 LYS A C 1
ATOM 947 O O . LYS A 1 116 ? 14.453 -1.374 -33.794 1.00 92.69 116 LYS A O 1
ATOM 952 N N . GLU A 1 117 ? 15.398 -2.781 -32.341 1.00 94.06 117 GLU A N 1
ATOM 953 C CA . GLU A 1 117 ? 14.379 -3.820 -32.468 1.00 94.06 117 GLU A CA 1
ATOM 954 C C . GLU A 1 117 ? 13.120 -3.457 -31.687 1.00 94.06 117 GLU A C 1
ATOM 956 O O . GLU A 1 117 ? 12.033 -3.523 -32.250 1.00 94.06 117 GLU A O 1
ATOM 961 N N . ILE A 1 118 ? 13.277 -2.939 -30.465 1.00 94.62 118 ILE A N 1
ATOM 962 C CA . ILE A 1 118 ? 12.160 -2.387 -29.685 1.00 94.62 118 ILE A CA 1
ATOM 963 C C . ILE A 1 118 ? 11.459 -1.276 -30.479 1.00 94.62 118 ILE A C 1
ATOM 965 O O . ILE A 1 118 ? 10.239 -1.288 -30.607 1.00 94.62 118 ILE A O 1
ATOM 969 N N . GLU A 1 119 ? 12.213 -0.344 -31.069 1.00 94.94 119 GLU A N 1
ATOM 970 C CA . GLU A 1 119 ? 11.669 0.706 -31.943 1.00 94.94 119 GLU A CA 1
ATOM 971 C C . GLU A 1 119 ? 10.866 0.122 -33.113 1.00 94.94 119 GLU A C 1
ATOM 973 O O . GLU A 1 119 ? 9.719 0.510 -33.326 1.00 94.94 119 GLU A O 1
ATOM 978 N N . ARG A 1 120 ? 11.437 -0.848 -33.837 1.00 95.69 120 ARG A N 1
ATOM 979 C CA . ARG A 1 120 ? 10.793 -1.486 -34.995 1.00 95.69 120 ARG A CA 1
ATOM 980 C C . ARG A 1 120 ? 9.486 -2.189 -34.625 1.00 95.69 120 ARG A C 1
ATOM 982 O O . ARG A 1 120 ? 8.535 -2.132 -35.393 1.00 95.69 120 ARG A O 1
ATOM 989 N N . GLU A 1 121 ? 9.451 -2.879 -33.492 1.00 94.56 121 GLU A N 1
ATOM 990 C CA . GLU A 1 121 ? 8.300 -3.696 -33.095 1.00 94.56 121 GLU A CA 1
ATOM 991 C C . GLU A 1 121 ? 7.192 -2.902 -32.409 1.00 94.56 121 GLU A C 1
ATOM 993 O O . GLU A 1 121 ? 6.029 -3.293 -32.457 1.00 94.56 121 GLU A O 1
ATOM 998 N N . THR A 1 122 ? 7.549 -1.803 -31.747 1.00 93.06 122 THR A N 1
ATOM 999 C CA . THR A 1 122 ? 6.619 -1.073 -30.871 1.00 93.06 122 THR A CA 1
ATOM 1000 C C . THR A 1 122 ? 6.283 0.323 -31.376 1.00 93.06 122 THR A C 1
ATOM 1002 O O . THR A 1 122 ? 5.372 0.961 -30.854 1.00 93.06 122 THR A O 1
ATOM 1005 N N . GLY A 1 123 ? 7.009 0.814 -32.384 1.00 93.19 123 GLY A N 1
ATOM 1006 C CA . GLY A 1 123 ? 6.843 2.159 -32.932 1.00 93.19 123 GLY A CA 1
ATOM 1007 C C . GLY A 1 123 ? 7.346 3.272 -32.008 1.00 93.19 123 GLY A C 1
ATOM 1008 O O . GLY A 1 123 ? 7.180 4.451 -32.320 1.00 93.19 123 GLY A O 1
ATOM 1009 N N . ILE A 1 124 ? 7.962 2.934 -30.869 1.00 92.38 124 ILE A N 1
ATOM 1010 C CA . ILE A 1 124 ? 8.549 3.925 -29.969 1.00 92.38 124 ILE A CA 1
ATOM 1011 C C . ILE A 1 124 ? 9.797 4.508 -30.627 1.00 92.38 124 ILE A C 1
ATOM 1013 O O . ILE A 1 124 ? 10.778 3.807 -30.866 1.00 92.38 124 ILE A O 1
ATOM 1017 N N . ILE A 1 125 ? 9.771 5.819 -30.852 1.00 90.00 125 ILE A N 1
ATOM 1018 C CA . ILE A 1 125 ? 10.846 6.555 -31.515 1.00 90.00 125 ILE A CA 1
ATOM 1019 C C . ILE A 1 125 ? 12.153 6.420 -30.721 1.00 90.00 125 ILE A C 1
ATOM 1021 O O . ILE A 1 125 ? 12.176 6.550 -29.490 1.00 90.00 125 ILE A O 1
ATOM 1025 N N . LYS A 1 126 ? 13.271 6.241 -31.434 1.00 86.75 126 LYS A N 1
ATOM 1026 C CA . LYS A 1 126 ? 14.627 6.133 -30.871 1.00 86.75 126 LYS A CA 1
ATOM 1027 C C . LYS A 1 126 ? 14.970 7.181 -29.809 1.00 86.75 126 LYS A C 1
ATOM 1029 O O . LYS A 1 126 ? 15.667 6.866 -28.847 1.00 86.75 126 LYS A O 1
ATOM 1034 N N . THR A 1 127 ? 14.512 8.422 -29.963 1.00 89.06 127 THR A N 1
ATOM 1035 C CA . THR A 1 127 ? 14.777 9.517 -29.012 1.00 89.06 127 THR A CA 1
ATOM 1036 C C . THR A 1 127 ? 14.158 9.246 -27.640 1.00 89.06 127 THR A C 1
ATOM 1038 O O . THR A 1 127 ? 14.808 9.491 -26.626 1.00 89.06 127 THR A O 1
ATOM 1041 N N . SER A 1 128 ? 12.950 8.676 -27.589 1.00 89.69 128 SER A N 1
ATOM 1042 C CA . SER A 1 128 ? 12.280 8.279 -26.345 1.00 89.69 128 SER A CA 1
ATOM 1043 C C . SER A 1 128 ? 12.991 7.109 -25.671 1.00 89.69 128 SER A C 1
ATOM 1045 O O . SER A 1 128 ? 13.282 7.184 -24.478 1.00 89.69 128 SER A O 1
ATOM 1047 N N . LEU A 1 129 ? 13.350 6.072 -26.437 1.00 90.56 129 LEU A N 1
ATOM 1048 C CA . LEU A 1 129 ? 14.134 4.945 -25.919 1.00 90.56 129 LEU A CA 1
ATOM 1049 C C . LEU A 1 129 ? 15.483 5.421 -25.376 1.00 90.56 129 LEU A C 1
ATOM 1051 O O . LEU A 1 129 ? 15.853 5.079 -24.259 1.00 90.56 129 LEU A O 1
ATOM 1055 N N . SER A 1 130 ? 16.188 6.274 -26.118 1.00 88.31 130 SER A N 1
ATOM 1056 C CA . SER A 1 130 ? 17.457 6.849 -25.672 1.00 88.31 130 SER A CA 1
ATOM 1057 C C . SER A 1 130 ? 17.294 7.670 -24.394 1.00 88.31 130 SER A 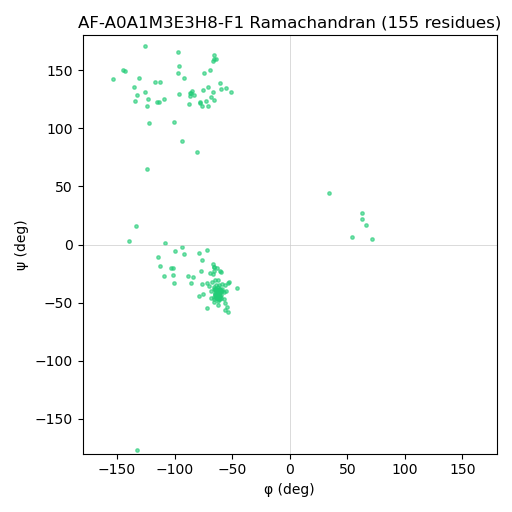C 1
ATOM 1059 O O . SER A 1 130 ? 18.155 7.603 -23.525 1.00 88.31 130 SER A O 1
ATOM 1061 N N . ALA A 1 131 ? 16.204 8.423 -24.242 1.00 89.88 131 ALA A N 1
ATOM 1062 C CA . ALA A 1 131 ? 15.972 9.213 -23.036 1.00 89.88 131 ALA A CA 1
ATOM 1063 C C . ALA A 1 131 ? 15.810 8.342 -21.775 1.00 89.88 131 ALA A C 1
ATOM 1065 O O . ALA A 1 131 ? 16.242 8.757 -20.700 1.00 89.88 131 ALA A O 1
ATOM 1066 N N . TRP A 1 132 ? 15.211 7.152 -21.902 1.00 91.81 132 TRP A N 1
ATOM 1067 C CA . TRP A 1 132 ? 15.015 6.214 -20.788 1.00 91.81 132 TRP A CA 1
ATOM 1068 C C . TRP A 1 132 ? 16.215 5.295 -20.541 1.00 91.81 132 TRP A C 1
ATOM 1070 O O . TRP A 1 132 ? 16.464 4.911 -19.400 1.00 91.81 132 TRP A O 1
ATOM 1080 N N . LEU A 1 133 ? 16.937 4.921 -21.602 1.00 88.50 133 LEU A N 1
ATOM 1081 C CA . LEU A 1 133 ? 17.968 3.880 -21.557 1.00 88.50 133 LEU A CA 1
ATOM 1082 C C . LEU A 1 133 ? 19.397 4.424 -21.490 1.00 88.50 133 LEU A C 1
ATOM 1084 O O . LEU A 1 133 ? 20.295 3.701 -21.066 1.00 88.50 133 LEU A O 1
ATOM 1088 N N . SER A 1 134 ? 19.617 5.682 -21.884 1.00 83.81 134 SER A N 1
ATOM 1089 C CA . SER A 1 134 ? 20.943 6.304 -21.855 1.00 83.81 134 SER A CA 1
ATOM 1090 C C . SER A 1 134 ? 21.390 6.672 -20.439 1.00 83.81 134 SER A C 1
ATOM 1092 O O . SER A 1 134 ? 20.594 7.106 -19.598 1.00 83.81 134 SER A O 1
ATOM 1094 N N . ASP A 1 135 ? 22.701 6.596 -20.215 1.00 74.31 135 ASP A N 1
ATOM 1095 C CA . ASP A 1 135 ? 23.366 7.101 -19.015 1.00 74.31 135 ASP A CA 1
ATOM 1096 C C . ASP A 1 135 ? 23.374 8.630 -18.911 1.00 74.31 135 ASP A C 1
ATOM 1098 O O . ASP A 1 135 ? 23.399 9.164 -17.807 1.00 74.31 135 ASP A O 1
ATOM 1102 N N . THR A 1 136 ? 23.279 9.340 -20.038 1.00 68.00 136 THR A N 1
ATOM 1103 C CA . THR A 1 136 ? 23.453 10.801 -20.092 1.00 68.00 136 THR A CA 1
ATOM 1104 C C . THR A 1 136 ? 22.181 11.614 -19.859 1.00 68.00 136 THR A C 1
ATOM 1106 O O . THR A 1 136 ? 22.265 12.757 -19.424 1.00 68.00 136 THR A O 1
ATOM 1109 N N . THR A 1 137 ? 20.999 11.073 -20.169 1.00 68.62 137 THR A N 1
ATOM 1110 C CA . THR A 1 137 ? 19.717 11.805 -20.062 1.00 68.62 137 THR A CA 1
ATOM 1111 C C . THR A 1 137 ? 18.844 11.292 -18.919 1.00 68.62 137 THR A C 1
ATOM 1113 O O . THR A 1 137 ? 18.049 12.064 -18.391 1.00 68.62 137 THR A O 1
ATOM 1116 N N . ALA A 1 138 ? 18.996 10.011 -18.547 1.00 67.81 138 ALA A N 1
ATOM 1117 C CA . ALA A 1 138 ? 18.396 9.339 -17.389 1.00 67.81 138 ALA A CA 1
ATOM 1118 C C . ALA A 1 138 ? 16.978 9.816 -17.010 1.00 67.81 138 ALA A C 1
ATOM 1120 O O . ALA A 1 138 ? 16.677 10.038 -15.834 1.00 67.81 138 ALA A O 1
ATOM 1121 N N . LYS A 1 139 ? 16.084 9.991 -17.997 1.00 84.62 139 LYS A N 1
ATOM 1122 C CA . LYS A 1 139 ? 14.723 10.446 -17.706 1.00 84.62 139 LYS A CA 1
ATOM 1123 C C . LYS A 1 139 ? 13.996 9.355 -16.916 1.00 84.62 139 LYS A C 1
ATOM 1125 O O . LYS A 1 139 ? 13.983 8.204 -17.364 1.00 84.62 139 LYS A O 1
ATOM 1130 N N . PRO A 1 140 ? 13.339 9.695 -15.793 1.00 84.19 140 PRO A N 1
ATOM 1131 C CA . PRO A 1 140 ? 12.571 8.719 -15.040 1.00 84.19 140 PRO A CA 1
ATOM 1132 C C . PRO A 1 140 ? 11.461 8.134 -15.917 1.00 84.19 140 PRO A C 1
ATOM 1134 O O . PRO A 1 140 ? 10.743 8.852 -16.618 1.00 84.19 140 PRO A O 1
ATOM 1137 N N . MET A 1 141 ? 11.327 6.809 -15.882 1.00 90.44 141 MET A N 1
ATOM 1138 C CA . MET A 1 141 ? 10.266 6.110 -16.599 1.00 90.44 141 MET A CA 1
ATOM 1139 C C . MET A 1 141 ? 8.937 6.279 -15.869 1.00 90.44 141 MET A C 1
ATOM 1141 O O . MET A 1 141 ? 8.841 6.049 -14.661 1.00 90.44 141 MET A O 1
ATOM 1145 N N . SER A 1 142 ? 7.893 6.622 -16.624 1.00 90.81 142 SER A N 1
ATOM 1146 C CA . SER A 1 142 ? 6.522 6.583 -16.113 1.00 90.81 142 SER A CA 1
ATOM 1147 C C . SER A 1 142 ? 6.116 5.144 -15.769 1.00 90.81 142 SER A C 1
ATOM 1149 O O . SER A 1 142 ? 6.681 4.187 -16.302 1.00 90.81 142 SER A O 1
ATOM 1151 N N . GLN A 1 143 ? 5.092 4.964 -14.929 1.00 88.62 143 GLN A N 1
ATOM 1152 C CA . GLN A 1 143 ? 4.577 3.625 -14.617 1.00 88.62 143 GLN A CA 1
ATOM 1153 C C . GLN A 1 143 ? 4.094 2.879 -15.875 1.00 88.62 143 GLN A C 1
ATOM 1155 O O . GLN A 1 143 ? 4.270 1.667 -15.968 1.00 88.62 143 GLN A O 1
ATOM 1160 N N . ILE A 1 144 ? 3.544 3.600 -16.860 1.00 91.75 144 ILE A N 1
ATOM 1161 C CA . ILE A 1 144 ? 3.123 3.037 -18.152 1.00 91.75 144 ILE A CA 1
ATOM 1162 C C . ILE A 1 144 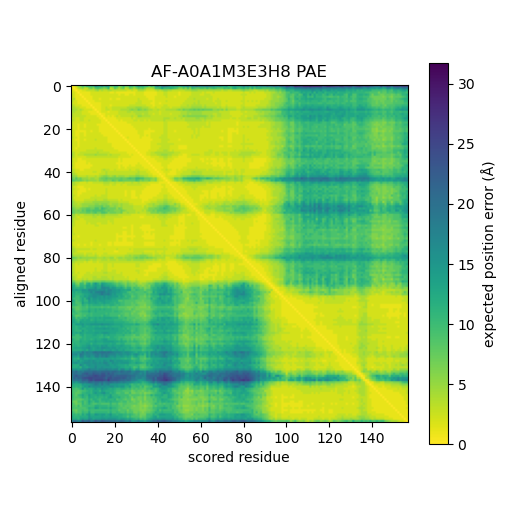? 4.343 2.531 -18.925 1.00 91.75 144 ILE A C 1
ATOM 1164 O O . ILE A 1 144 ? 4.335 1.411 -19.421 1.00 91.75 144 ILE A O 1
ATOM 1168 N N . THR A 1 145 ? 5.418 3.320 -18.971 1.00 93.00 145 THR A N 1
ATOM 1169 C CA . THR A 1 145 ? 6.681 2.938 -19.622 1.00 93.00 145 THR A CA 1
ATOM 1170 C C . THR A 1 145 ? 7.301 1.702 -18.964 1.00 93.00 145 THR A C 1
ATOM 1172 O O . THR A 1 145 ? 7.733 0.785 -19.657 1.00 93.00 145 THR A O 1
ATOM 1175 N N . LYS A 1 146 ? 7.302 1.642 -17.627 1.00 94.38 146 LYS A N 1
ATOM 1176 C CA . LYS A 1 146 ? 7.767 0.471 -16.870 1.00 94.38 146 LYS A CA 1
ATOM 1177 C C . LYS A 1 146 ? 6.943 -0.776 -17.198 1.00 94.38 146 LYS A C 1
ATOM 1179 O O . LYS A 1 146 ? 7.511 -1.828 -17.476 1.00 94.38 146 LYS A O 1
ATOM 1184 N N . ALA A 1 147 ? 5.613 -0.649 -17.211 1.00 93.56 147 ALA A N 1
ATOM 1185 C CA . ALA A 1 147 ? 4.703 -1.739 -17.563 1.00 93.56 147 ALA A CA 1
ATOM 1186 C C . ALA A 1 147 ? 4.913 -2.215 -19.005 1.00 93.56 147 ALA A C 1
ATOM 1188 O O . ALA A 1 147 ? 4.971 -3.416 -19.249 1.00 93.56 147 ALA A O 1
ATOM 1189 N N . PHE A 1 148 ? 5.085 -1.281 -19.941 1.00 94.81 148 PHE A N 1
ATOM 1190 C CA . PHE A 1 148 ? 5.410 -1.592 -21.326 1.00 94.81 148 PHE A CA 1
ATOM 1191 C C . PHE A 1 148 ? 6.666 -2.464 -21.418 1.00 94.81 148 PHE A C 1
ATOM 1193 O O . PHE A 1 148 ? 6.596 -3.552 -21.982 1.00 94.81 148 PHE A O 1
ATOM 1200 N N . PHE A 1 149 ? 7.786 -2.040 -20.819 1.00 95.19 149 PHE A N 1
ATOM 1201 C CA . PHE A 1 149 ? 9.020 -2.824 -20.871 1.00 95.19 149 PHE A CA 1
ATOM 1202 C C . PHE A 1 149 ? 8.852 -4.193 -20.211 1.00 95.19 149 PHE A C 1
ATOM 1204 O O . PHE A 1 149 ? 9.319 -5.186 -20.762 1.00 95.19 149 PHE A O 1
ATOM 1211 N N . TYR A 1 150 ? 8.154 -4.262 -19.073 1.00 95.12 150 TYR A N 1
ATOM 1212 C CA . TYR A 1 150 ? 7.870 -5.528 -18.399 1.00 95.12 150 TYR A CA 1
ATOM 1213 C C . TYR A 1 150 ? 7.217 -6.546 -19.333 1.00 95.12 150 TYR A C 1
ATOM 1215 O O . TYR A 1 150 ? 7.748 -7.636 -19.539 1.00 95.12 150 TYR A O 1
ATOM 1223 N N . TYR A 1 151 ? 6.072 -6.173 -19.908 1.00 95.12 151 TYR A N 1
ATOM 1224 C CA . TYR A 1 151 ? 5.288 -7.074 -20.743 1.00 95.12 151 TYR A CA 1
ATOM 1225 C C . TYR A 1 151 ? 5.953 -7.330 -22.092 1.00 95.12 151 TYR A C 1
ATOM 1227 O O . TYR A 1 151 ? 5.876 -8.449 -22.593 1.00 95.12 151 TYR A O 1
ATOM 1235 N N . TYR A 1 152 ? 6.664 -6.339 -22.640 1.00 95.94 152 TYR A N 1
ATOM 1236 C CA . TYR A 1 152 ? 7.484 -6.521 -23.830 1.00 95.94 152 TYR A CA 1
ATOM 1237 C C . TYR A 1 152 ? 8.499 -7.647 -23.617 1.00 95.94 152 TYR A C 1
ATOM 1239 O O . TYR A 1 152 ? 8.451 -8.634 -24.340 1.00 95.94 152 TYR A O 1
ATOM 1247 N N . PHE A 1 153 ? 9.355 -7.581 -22.591 1.00 95.62 153 PHE A N 1
ATOM 1248 C CA . PHE A 1 153 ? 10.334 -8.651 -22.358 1.00 95.62 153 PHE A CA 1
ATOM 1249 C C . PHE A 1 153 ? 9.692 -9.971 -21.931 1.00 95.62 153 PHE A C 1
ATOM 1251 O O . PHE A 1 153 ? 10.200 -11.026 -22.299 1.00 95.62 153 PHE A O 1
ATOM 1258 N N . LEU A 1 154 ? 8.568 -9.939 -21.206 1.00 93.88 154 LEU A N 1
ATOM 1259 C CA . LEU A 1 154 ? 7.829 -11.155 -20.865 1.00 93.88 154 LEU A CA 1
ATOM 1260 C C . LEU A 1 154 ? 7.343 -11.896 -22.120 1.00 93.88 154 LEU A C 1
ATOM 1262 O O . LEU A 1 154 ? 7.433 -13.114 -22.162 1.00 93.88 154 LEU A O 1
ATOM 1266 N N . SER A 1 155 ? 6.897 -11.173 -23.153 1.00 95.12 155 SER A N 1
ATOM 1267 C CA . SER A 1 155 ? 6.471 -11.754 -24.440 1.00 95.12 155 SER A CA 1
ATOM 1268 C C . SER A 1 155 ? 7.608 -12.301 -25.315 1.00 95.12 155 SER A C 1
ATOM 1270 O O . SER A 1 155 ? 7.347 -12.836 -26.390 1.00 95.12 155 SER A O 1
ATOM 1272 N N . LYS A 1 156 ? 8.865 -12.122 -24.893 1.00 92.38 156 LYS A N 1
ATOM 1273 C CA . LYS A 1 156 ? 10.072 -12.557 -25.616 1.00 92.38 156 LYS A CA 1
ATOM 1274 C C . LYS A 1 156 ? 10.764 -13.746 -24.949 1.00 92.38 156 LYS A C 1
ATOM 1276 O O . LYS A 1 156 ? 11.821 -14.160 -25.416 1.00 92.38 156 LYS A O 1
ATOM 1281 N N . ARG A 1 157 ? 10.191 -14.240 -23.852 1.00 88.81 157 ARG A N 1
ATOM 1282 C CA . ARG A 1 157 ? 10.583 -15.473 -23.168 1.00 88.81 157 ARG A CA 1
ATOM 1283 C C . ARG A 1 157 ? 9.729 -16.621 -23.678 1.00 88.81 157 ARG A C 1
ATOM 1285 O O . ARG A 1 157 ? 10.291 -17.727 -23.793 1.00 88.81 157 ARG A O 1
#

Nearest PDB structures (foldseek):
  6vda-assembly1_A-2  TM=4.886E-01  e=1.524E+00  Thermotoga maritima MSB8
  5iqr-assembly1_h  TM=4.276E-01  e=8.814E-01  Escherichia coli K-12
  8pyy-assembly1_A  TM=4.753E-01  e=2.635E+00  Streptoalloteichus hindustanus
  6gov-assembly1_A  TM=3.121E-01  e=6.910E-01  Escherichia coli O157:H7
  8ppp-assembly1_A  TM=3.997E-01  e=8.898E+00  Streptoalloteichus hindustanus

Secondary structure (DSSP, 8-state):
--SSBTGGGGTTTS-HHHHHHHHHHHHHHHHHH-EEEEEEEEETTEEEEEEEEPP-TT--PPPHHHHHHHHHHHHTTT-TTSEEEEEEE-----GGGG--HHHHHHHHHHHT--HHHHHHHH---HHHHHHHH-TTT-PPPPHHHHHHHHHHHHTT-

pLDDT: mean 92.85, std 5.88, range [67.81, 98.44]